Protein AF-A0A2P7BQ03-F1 (afdb_monomer)

Mean predicted aligned error: 4.24 Å

Solvent-accessible surface area (backbone atoms only — not comparable to full-atom values): 5163 Å² total; per-residue (Å²): 107,72,65,53,55,46,41,40,52,70,17,54,94,22,57,87,48,82,40,72,46,50,52,50,19,53,44,52,47,42,72,74,40,46,64,46,56,70,80,31,39,66,61,50,40,54,54,38,42,76,42,63,54,62,60,50,45,51,52,20,56,71,51,55,91,52,60,42,35,63,45,31,29,50,57,53,48,54,52,47,43,64,70,74,62,52,74,86,76,86,81,123

Structure (mmCIF, N/CA/C/O backbone):
data_AF-A0A2P7BQ03-F1
#
_entry.id   AF-A0A2P7BQ03-F1
#
loop_
_atom_site.group_PDB
_atom_site.id
_atom_site.type_symbol
_atom_site.label_atom_id
_atom_site.label_alt_id
_atom_site.label_comp_id
_atom_site.label_asym_id
_atom_site.label_entity_id
_atom_site.label_seq_id
_atom_site.pdbx_PDB_ins_code
_atom_site.Cartn_x
_atom_site.Cartn_y
_atom_site.Cartn_z
_atom_site.occupancy
_atom_site.B_iso_or_equiv
_atom_site.auth_seq_id
_atom_site.auth_comp_id
_atom_site.auth_asym_id
_atom_site.auth_atom_id
_atom_site.pdbx_PDB_model_num
ATOM 1 N N . MET A 1 1 ? 6.237 4.391 10.969 1.00 80.19 1 MET A N 1
ATOM 2 C CA . MET A 1 1 ? 7.220 3.431 10.407 1.00 80.19 1 MET A CA 1
ATOM 3 C C . MET A 1 1 ? 7.039 2.006 10.935 1.00 80.19 1 MET A C 1
ATOM 5 O O . MET A 1 1 ? 6.920 1.106 10.119 1.00 80.19 1 MET A O 1
ATOM 9 N N . VAL A 1 2 ? 6.966 1.770 12.257 1.00 93.00 2 VAL A N 1
ATOM 10 C CA . VAL A 1 2 ? 6.791 0.406 12.820 1.00 93.00 2 VAL A CA 1
ATOM 11 C C . VAL A 1 2 ? 5.568 -0.318 12.244 1.00 93.00 2 VAL A C 1
ATOM 13 O O . VAL A 1 2 ? 5.693 -1.468 11.839 1.00 93.00 2 VAL A O 1
ATOM 16 N N . PHE A 1 3 ? 4.423 0.368 12.148 1.00 95.12 3 PHE A N 1
ATOM 17 C CA . PHE A 1 3 ? 3.202 -0.190 11.558 1.00 95.12 3 PHE A CA 1
ATOM 18 C C . PHE A 1 3 ? 3.420 -0.675 10.117 1.00 95.12 3 PHE A C 1
ATOM 20 O O . PHE A 1 3 ? 3.214 -1.846 9.847 1.00 95.12 3 PHE A O 1
ATOM 27 N N . VAL A 1 4 ? 3.962 0.174 9.235 1.00 96.19 4 VAL A N 1
ATOM 28 C CA . VAL A 1 4 ? 4.256 -0.164 7.827 1.00 96.19 4 VAL A CA 1
ATOM 29 C C . VAL A 1 4 ? 5.120 -1.420 7.699 1.00 96.19 4 VAL A C 1
ATOM 31 O O . VAL A 1 4 ? 4.783 -2.340 6.958 1.00 96.19 4 VAL A O 1
ATOM 34 N N . LEU A 1 5 ? 6.229 -1.480 8.443 1.00 96.38 5 LEU A N 1
ATOM 35 C CA . LEU A 1 5 ? 7.129 -2.634 8.401 1.00 96.38 5 LEU A CA 1
ATOM 36 C C . LEU A 1 5 ? 6.447 -3.899 8.924 1.00 96.38 5 LEU A C 1
ATOM 38 O O . LEU A 1 5 ? 6.672 -4.982 8.388 1.00 96.38 5 LEU A O 1
ATOM 42 N N . LYS A 1 6 ? 5.606 -3.765 9.956 1.00 95.25 6 LYS A N 1
ATOM 43 C CA . LYS A 1 6 ? 4.814 -4.865 10.503 1.00 95.25 6 LYS A CA 1
ATOM 44 C C . LYS A 1 6 ? 3.790 -5.363 9.482 1.00 95.25 6 LYS A C 1
ATOM 46 O O . LYS A 1 6 ? 3.744 -6.565 9.262 1.00 95.25 6 LYS A O 1
ATOM 51 N N . THR A 1 7 ? 3.052 -4.471 8.821 1.00 95.56 7 THR A N 1
ATOM 52 C CA . THR A 1 7 ? 2.093 -4.814 7.761 1.00 95.56 7 THR A CA 1
ATOM 53 C C . THR A 1 7 ? 2.758 -5.628 6.656 1.00 95.56 7 THR A C 1
ATOM 55 O O . THR A 1 7 ? 2.270 -6.697 6.307 1.00 95.56 7 THR A O 1
ATOM 58 N N . ILE A 1 8 ? 3.906 -5.179 6.141 1.00 95.62 8 ILE A N 1
ATOM 59 C CA . ILE A 1 8 ? 4.602 -5.892 5.059 1.00 95.62 8 ILE A CA 1
ATOM 60 C C . ILE A 1 8 ? 5.164 -7.229 5.560 1.00 95.62 8 ILE A C 1
ATOM 62 O O . ILE A 1 8 ? 4.929 -8.268 4.957 1.00 95.62 8 ILE A O 1
ATOM 66 N N . LYS A 1 9 ? 5.886 -7.227 6.686 1.00 95.31 9 LYS A N 1
ATOM 67 C CA . LYS A 1 9 ? 6.588 -8.424 7.174 1.00 95.31 9 LYS A CA 1
ATOM 68 C C . LYS A 1 9 ? 5.646 -9.517 7.679 1.00 95.31 9 LYS A C 1
ATOM 70 O O . LYS A 1 9 ? 6.002 -10.691 7.619 1.00 95.31 9 LYS A O 1
ATOM 75 N N . GLN A 1 10 ? 4.513 -9.134 8.265 1.00 94.31 10 GLN A N 1
ATOM 76 C CA . GLN A 1 10 ? 3.568 -10.075 8.867 1.00 94.31 10 GLN A CA 1
ATOM 77 C C . GLN A 1 10 ? 2.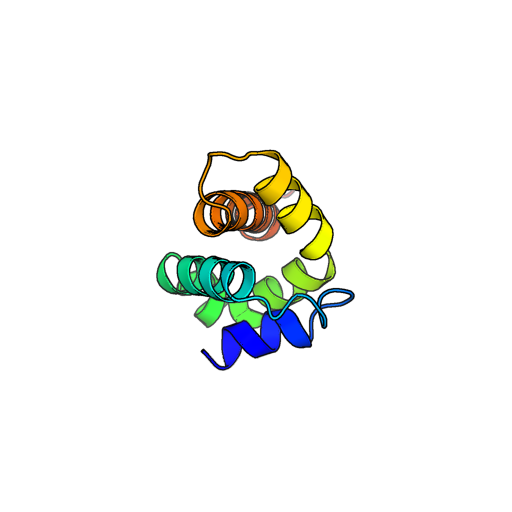446 -10.484 7.920 1.00 94.31 10 GLN A C 1
ATOM 79 O O . GLN A 1 10 ? 1.757 -11.447 8.242 1.00 94.31 10 GLN A O 1
ATOM 84 N N . SER A 1 11 ? 2.286 -9.808 6.778 1.00 94.19 11 SER A N 1
ATOM 85 C CA . SER A 1 11 ? 1.323 -10.253 5.778 1.00 94.19 11 SER A CA 1
ATOM 86 C C . SER A 1 11 ? 1.822 -11.479 5.021 1.00 94.19 11 SER A C 1
ATOM 88 O O . SER A 1 11 ? 3.014 -11.641 4.720 1.00 94.19 11 SER A O 1
ATOM 90 N N . ARG A 1 12 ? 0.890 -12.382 4.733 1.00 92.25 12 ARG A N 1
ATOM 91 C CA . ARG A 1 12 ? 1.167 -13.651 4.061 1.00 92.25 12 ARG A CA 1
ATOM 92 C C . ARG A 1 12 ? 1.805 -13.422 2.687 1.00 92.25 12 ARG A C 1
ATOM 94 O O . ARG A 1 12 ? 1.264 -12.729 1.841 1.00 92.25 12 ARG A O 1
ATOM 101 N N . GLY A 1 13 ? 2.958 -14.048 2.449 1.00 90.88 13 GLY A N 1
ATOM 102 C CA . GLY A 1 13 ? 3.629 -14.018 1.141 1.00 90.88 13 GLY A CA 1
ATOM 103 C C . GLY A 1 13 ? 4.391 -12.728 0.810 1.00 90.88 13 GLY A C 1
ATOM 104 O O . GLY A 1 13 ? 4.985 -12.653 -0.259 1.00 90.88 13 GLY A O 1
ATOM 105 N N . ASN A 1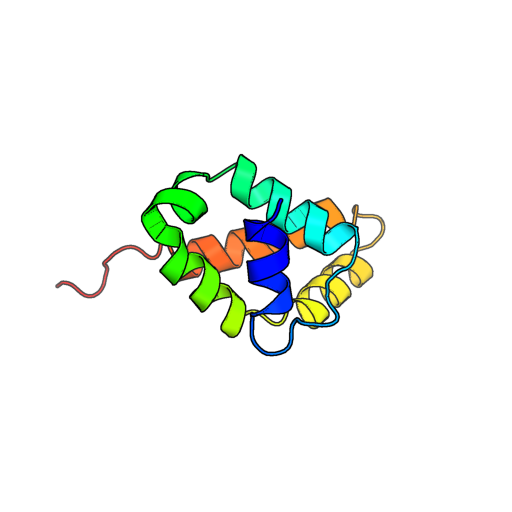 14 ? 4.438 -11.750 1.722 1.00 94.81 14 ASN A N 1
ATOM 106 C CA . ASN A 1 14 ? 5.035 -10.431 1.474 1.00 94.81 14 ASN A CA 1
ATOM 107 C C . ASN A 1 14 ? 6.349 -10.172 2.235 1.00 94.81 14 ASN A C 1
ATOM 109 O O . ASN A 1 14 ? 6.897 -9.072 2.167 1.00 94.81 14 ASN A O 1
ATOM 113 N N . ILE A 1 15 ? 6.887 -11.170 2.947 1.00 91.69 15 ILE A N 1
ATOM 114 C CA . ILE A 1 15 ? 8.079 -11.008 3.801 1.00 91.69 15 ILE A CA 1
ATOM 115 C C . ILE A 1 15 ? 9.302 -10.451 3.049 1.00 91.69 15 ILE A C 1
ATOM 117 O O . ILE A 1 15 ? 10.055 -9.652 3.609 1.00 91.69 15 ILE A O 1
ATOM 121 N N . ASP A 1 16 ? 9.453 -10.811 1.773 1.00 92.12 16 ASP A N 1
ATOM 122 C CA . ASP A 1 16 ? 10.560 -10.385 0.908 1.00 92.12 16 ASP A CA 1
ATOM 123 C C . ASP A 1 16 ? 10.299 -9.047 0.189 1.00 92.12 16 ASP A C 1
ATOM 125 O O . ASP A 1 16 ? 11.147 -8.547 -0.556 1.00 92.12 16 ASP A O 1
ATOM 129 N N . GLU A 1 17 ? 9.147 -8.416 0.436 1.00 95.06 17 GLU A N 1
ATOM 130 C CA . GLU A 1 17 ? 8.755 -7.133 -0.158 1.00 95.06 17 GLU A CA 1
ATOM 131 C C . GLU A 1 17 ? 9.102 -5.926 0.726 1.00 95.06 17 GLU A C 1
ATOM 133 O O . GLU A 1 17 ? 8.600 -4.820 0.526 1.00 95.06 17 GLU A O 1
ATOM 138 N N . LEU A 1 18 ? 10.055 -6.089 1.652 1.00 94.12 18 LEU A N 1
ATOM 139 C CA . LEU A 1 18 ? 10.712 -4.998 2.390 1.00 94.12 18 LEU A CA 1
ATOM 140 C C . LEU A 1 18 ? 11.689 -4.202 1.501 1.00 94.12 18 LEU A C 1
ATOM 142 O O . LEU A 1 18 ? 12.849 -3.970 1.841 1.00 94.12 18 LEU A O 1
ATOM 146 N N . ARG A 1 19 ? 11.212 -3.782 0.331 1.00 94.94 19 ARG A N 1
ATOM 147 C CA . ARG A 1 19 ? 11.943 -2.976 -0.649 1.00 94.94 19 ARG A CA 1
ATOM 148 C C . ARG A 1 19 ? 11.647 -1.498 -0.431 1.00 94.94 19 ARG A C 1
ATOM 150 O O . ARG A 1 19 ? 10.565 -1.142 0.034 1.00 94.94 19 ARG A O 1
ATOM 157 N N . SER A 1 20 ? 12.593 -0.634 -0.796 1.00 95.94 20 SER A N 1
ATOM 158 C CA . SER A 1 20 ? 12.482 0.816 -0.578 1.00 95.94 20 SER A CA 1
ATOM 159 C C . SER A 1 20 ? 11.202 1.399 -1.192 1.00 95.94 20 SER A C 1
ATOM 161 O O . SER A 1 20 ? 10.481 2.15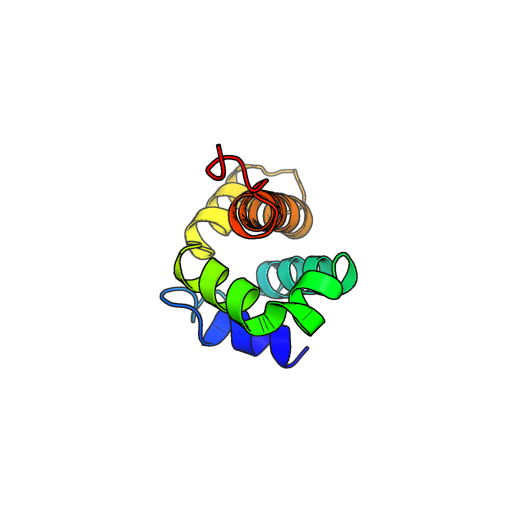9 -0.547 1.00 95.94 20 SER A O 1
ATOM 163 N N . GLU A 1 21 ? 10.863 0.985 -2.413 1.00 96.56 21 GLU A N 1
ATOM 164 C CA . GLU A 1 21 ? 9.676 1.442 -3.131 1.00 96.56 21 GLU A CA 1
ATOM 165 C C . GLU A 1 21 ? 8.381 0.940 -2.492 1.00 96.56 21 GLU A C 1
ATOM 167 O O . GLU A 1 21 ? 7.432 1.713 -2.390 1.00 96.56 21 GLU A O 1
ATOM 172 N N . THR A 1 22 ? 8.349 -0.313 -2.027 1.00 97.69 22 THR A N 1
ATOM 173 C CA . THR A 1 22 ? 7.183 -0.897 -1.347 1.00 97.69 22 THR A CA 1
ATOM 174 C C . THR A 1 22 ? 6.952 -0.234 0.008 1.00 97.69 22 THR A C 1
ATOM 176 O O . THR A 1 22 ? 5.849 0.230 0.286 1.00 97.69 22 THR A O 1
ATOM 179 N N . ILE A 1 23 ? 8.000 -0.100 0.828 1.00 98.12 23 ILE A N 1
ATOM 180 C CA . ILE A 1 23 ? 7.929 0.594 2.123 1.00 98.12 23 ILE A CA 1
ATOM 181 C C . ILE A 1 23 ? 7.481 2.043 1.921 1.00 98.12 23 ILE A C 1
ATOM 183 O O . ILE A 1 23 ? 6.613 2.528 2.649 1.00 98.12 23 ILE A O 1
ATOM 187 N N . GLY A 1 24 ? 8.048 2.729 0.924 1.00 98.12 24 GLY A N 1
ATOM 188 C CA . GLY A 1 24 ? 7.674 4.095 0.574 1.00 98.12 24 GLY A CA 1
ATOM 189 C C . GLY A 1 24 ? 6.208 4.204 0.161 1.00 98.12 24 GLY A C 1
ATOM 190 O O . GLY A 1 24 ? 5.496 5.049 0.692 1.00 98.12 24 GLY A O 1
ATOM 191 N N . ALA A 1 25 ? 5.742 3.319 -0.723 1.00 98.25 25 ALA A N 1
ATOM 192 C CA . ALA A 1 25 ? 4.363 3.304 -1.203 1.00 98.25 25 ALA A CA 1
ATOM 193 C C . ALA A 1 25 ? 3.348 3.063 -0.074 1.00 98.25 25 ALA A C 1
ATOM 195 O O . ALA A 1 25 ? 2.371 3.800 0.036 1.00 98.25 25 ALA A O 1
ATOM 196 N N . VAL A 1 26 ? 3.590 2.079 0.798 1.00 97.88 26 VAL A N 1
ATOM 197 C CA . VAL A 1 26 ? 2.703 1.801 1.942 1.00 97.88 26 VAL A CA 1
ATOM 198 C C . VAL A 1 26 ? 2.741 2.948 2.958 1.00 97.88 26 VAL A C 1
ATOM 200 O O . VAL A 1 26 ? 1.702 3.331 3.490 1.00 97.88 26 VAL A O 1
ATOM 203 N N . SER A 1 27 ? 3.913 3.550 3.190 1.00 98.06 27 SER A N 1
ATOM 204 C CA . SER A 1 27 ? 4.037 4.731 4.058 1.00 98.06 27 SER A CA 1
ATOM 205 C C . SER A 1 27 ? 3.229 5.917 3.533 1.00 98.06 27 SER A C 1
ATOM 207 O O . SER A 1 27 ? 2.558 6.580 4.318 1.00 98.06 27 SER A O 1
ATOM 209 N N . ASP A 1 28 ? 3.257 6.163 2.220 1.00 98.31 28 ASP A N 1
ATOM 210 C CA . ASP A 1 28 ? 2.482 7.241 1.597 1.00 98.31 28 ASP A CA 1
ATOM 211 C C . ASP A 1 28 ? 0.977 7.048 1.804 1.00 98.31 28 ASP A C 1
ATOM 213 O O . ASP A 1 28 ? 0.261 8.015 2.047 1.00 98.31 28 ASP A O 1
ATOM 217 N N . ILE A 1 29 ? 0.496 5.803 1.742 1.00 97.69 29 ILE A N 1
ATOM 218 C CA . ILE A 1 29 ? -0.918 5.481 1.967 1.00 97.69 29 ILE A CA 1
ATOM 219 C C . ILE A 1 29 ? -1.308 5.730 3.421 1.00 97.69 29 ILE A C 1
ATOM 221 O O . ILE A 1 29 ? -2.320 6.376 3.659 1.00 97.69 29 ILE A O 1
ATOM 225 N N . VAL A 1 30 ? -0.497 5.274 4.380 1.00 97.25 30 VAL A N 1
ATOM 226 C CA . VAL A 1 30 ? -0.739 5.511 5.815 1.00 97.25 30 VAL A CA 1
ATOM 227 C C . VAL A 1 30 ? -0.787 7.010 6.127 1.00 97.25 30 VAL A C 1
ATOM 229 O O . VAL A 1 30 ? -1.649 7.453 6.874 1.00 97.25 30 VAL A O 1
ATOM 232 N N . LEU A 1 31 ? 0.098 7.808 5.519 1.00 97.06 31 LEU A N 1
ATOM 233 C CA . LEU A 1 31 ? 0.081 9.267 5.674 1.00 97.06 31 LEU A CA 1
ATOM 234 C C . LEU A 1 31 ? -1.147 9.921 5.023 1.00 97.06 31 LEU A C 1
ATOM 236 O O . LEU A 1 31 ? -1.640 10.926 5.525 1.00 97.06 31 LEU A O 1
ATOM 240 N N . GLN A 1 32 ? -1.623 9.380 3.900 1.00 96.50 32 GLN A N 1
ATOM 241 C CA . GLN A 1 32 ? -2.773 9.915 3.171 1.00 96.50 32 GLN A CA 1
ATOM 242 C C . GLN A 1 32 ? -4.120 9.525 3.804 1.00 96.50 32 GLN A C 1
ATOM 244 O O . GLN A 1 32 ? -5.063 10.312 3.754 1.00 96.50 32 GLN A O 1
ATOM 249 N N . ARG A 1 33 ? -4.227 8.311 4.352 1.00 94.88 33 ARG A N 1
ATOM 250 C CA . ARG A 1 33 ? -5.433 7.728 4.961 1.00 94.88 33 ARG A CA 1
ATOM 251 C C . ARG A 1 33 ? -5.112 7.213 6.367 1.00 94.88 33 ARG A C 1
ATOM 253 O O . ARG A 1 33 ? -5.081 5.996 6.581 1.00 94.88 33 ARG A O 1
ATOM 260 N N . PRO A 1 34 ? -4.835 8.119 7.325 1.00 95.38 34 PRO A N 1
ATOM 261 C CA . PRO A 1 34 ? -4.557 7.7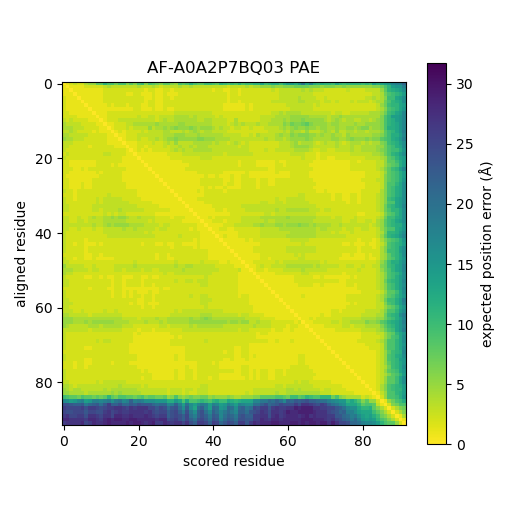16 8.697 1.00 95.38 34 PRO A CA 1
ATOM 262 C C . PRO A 1 34 ? -5.733 6.942 9.304 1.00 95.38 34 PRO A C 1
ATOM 264 O O . PRO A 1 34 ? -5.491 5.979 10.024 1.00 95.38 34 PRO A O 1
ATOM 267 N N . ASP A 1 35 ? -6.975 7.255 8.911 1.00 94.75 35 ASP A N 1
ATOM 268 C CA . ASP A 1 35 ? -8.211 6.563 9.311 1.00 94.75 35 ASP A CA 1
ATOM 269 C C . ASP A 1 35 ? -8.153 5.046 9.073 1.00 94.75 35 ASP A C 1
ATOM 271 O O . ASP A 1 35 ? -8.545 4.247 9.923 1.00 94.75 35 ASP A O 1
ATOM 275 N N . TRP A 1 36 ? -7.583 4.612 7.947 1.00 95.12 36 TRP A N 1
ATOM 276 C CA . TRP A 1 36 ? -7.411 3.187 7.674 1.00 95.12 36 TRP A CA 1
ATOM 277 C C . TRP A 1 36 ? -6.391 2.521 8.601 1.00 95.12 36 TRP A C 1
ATOM 279 O O . TRP A 1 36 ? -6.549 1.358 8.961 1.00 95.12 36 TRP A O 1
ATOM 289 N N . SER A 1 37 ? -5.331 3.234 8.975 1.00 92.31 37 SER A N 1
ATOM 290 C CA . SER A 1 37 ? -4.243 2.677 9.783 1.00 92.31 37 SER A CA 1
ATOM 291 C C . SER A 1 37 ? -4.4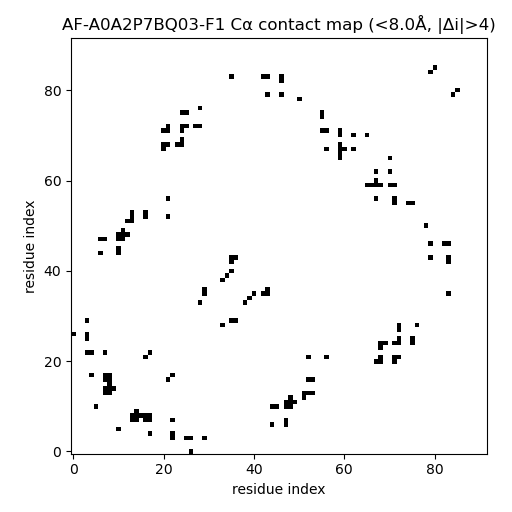44 2.807 11.291 1.00 92.31 37 SER A C 1
ATOM 293 O O . SER A 1 37 ? -3.897 1.998 12.034 1.00 92.31 37 SER A O 1
ATOM 295 N N . GLU A 1 38 ? -5.195 3.810 11.740 1.00 93.00 38 GLU A N 1
ATOM 296 C CA . GLU A 1 38 ? -5.409 4.121 13.154 1.00 93.00 38 GLU A CA 1
ATOM 297 C C . GLU A 1 38 ? -6.711 3.492 13.649 1.00 93.00 38 GLU A C 1
ATOM 299 O O . GLU A 1 38 ? -6.686 2.707 14.597 1.00 93.00 38 GLU A O 1
ATOM 304 N N . ASP A 1 39 ? -7.823 3.734 12.950 1.00 93.94 39 ASP A N 1
ATOM 305 C CA . ASP A 1 39 ? -9.141 3.248 13.371 1.00 93.94 39 ASP A CA 1
ATOM 306 C C . ASP A 1 39 ? -9.420 1.825 12.870 1.00 93.94 39 ASP A C 1
ATOM 308 O O . ASP A 1 39 ? -10.168 1.066 13.488 1.00 93.94 39 ASP A O 1
ATOM 312 N N . ARG A 1 40 ? -8.804 1.441 11.743 1.00 94.06 40 ARG A N 1
ATOM 313 C CA . ARG A 1 40 ? -9.062 0.172 11.038 1.00 94.06 40 ARG A CA 1
ATOM 314 C C . ARG A 1 40 ? -7.807 -0.670 10.823 1.00 94.06 40 ARG A C 1
ATOM 316 O O . ARG A 1 40 ? -7.729 -1.462 9.886 1.00 94.06 40 ARG A O 1
ATOM 323 N N . ALA A 1 41 ? -6.832 -0.538 11.723 1.00 93.25 41 ALA A N 1
ATOM 324 C CA . ALA A 1 41 ? -5.527 -1.195 11.630 1.00 93.25 41 ALA A CA 1
ATOM 325 C C . ALA A 1 41 ? -5.612 -2.710 11.353 1.00 93.25 41 ALA A C 1
ATOM 327 O O . ALA A 1 41 ? -4.814 -3.244 10.584 1.00 93.25 41 ALA A O 1
ATOM 328 N N . GLY A 1 42 ? -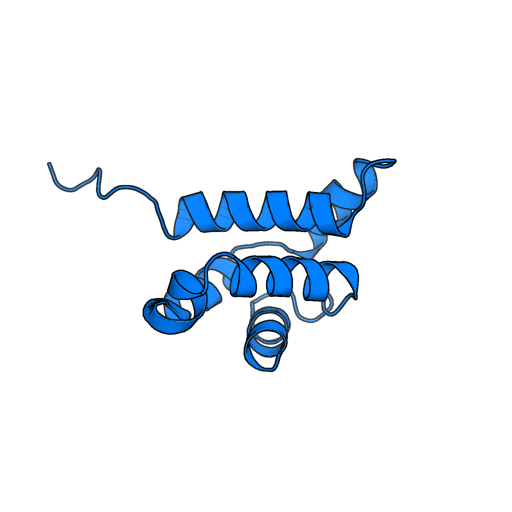6.576 -3.396 11.982 1.00 93.44 42 GLY A N 1
ATOM 329 C CA . GLY A 1 42 ? -6.819 -4.828 11.792 1.00 93.44 42 GLY A CA 1
ATOM 330 C C . GLY A 1 42 ? -7.262 -5.165 10.369 1.00 93.44 42 GLY A C 1
ATOM 331 O O . GLY A 1 42 ? -6.619 -5.989 9.722 1.00 93.44 42 GLY A O 1
ATOM 332 N N . ASP A 1 43 ? -8.293 -4.483 9.863 1.00 94.69 43 ASP A N 1
ATOM 333 C CA . ASP A 1 43 ? -8.788 -4.650 8.489 1.00 94.69 43 ASP A CA 1
ATOM 334 C C . ASP A 1 43 ? -7.705 -4.302 7.467 1.00 94.69 43 ASP A C 1
ATOM 336 O O . ASP A 1 43 ? -7.522 -5.007 6.478 1.00 94.69 43 ASP A O 1
ATOM 340 N N . PHE A 1 44 ? -6.957 -3.223 7.717 1.00 95.31 44 PHE A N 1
ATOM 341 C CA . PHE A 1 44 ? -5.847 -2.814 6.868 1.00 95.31 44 PHE A CA 1
ATOM 342 C C . PHE A 1 44 ? -4.786 -3.911 6.795 1.00 95.31 44 PHE A C 1
ATOM 344 O O . PHE A 1 44 ? -4.358 -4.269 5.706 1.00 95.31 44 PHE A O 1
ATOM 351 N N . MET A 1 45 ? -4.374 -4.482 7.931 1.00 94.88 45 MET A N 1
ATOM 352 C CA . MET A 1 45 ? -3.413 -5.588 7.936 1.00 94.88 45 MET A CA 1
ATOM 353 C C . MET A 1 45 ? -3.968 -6.844 7.251 1.00 94.88 45 MET A C 1
ATOM 355 O O . MET A 1 45 ? -3.242 -7.458 6.474 1.00 94.88 45 MET A O 1
ATOM 359 N N . ALA A 1 46 ? -5.237 -7.187 7.483 1.00 94.25 46 ALA A N 1
ATOM 360 C CA . ALA A 1 46 ? -5.887 -8.334 6.852 1.00 94.25 46 ALA A CA 1
ATOM 361 C C . ALA A 1 46 ? -5.979 -8.176 5.328 1.00 94.25 46 ALA A C 1
ATOM 363 O O . ALA A 1 46 ? -5.707 -9.118 4.595 1.00 94.25 46 ALA A O 1
ATOM 364 N N . ALA A 1 47 ? -6.265 -6.971 4.828 1.00 95.44 47 ALA A N 1
ATOM 365 C CA . ALA A 1 47 ? -6.289 -6.710 3.392 1.00 95.44 47 ALA A CA 1
ATOM 366 C C . ALA A 1 47 ? -4.929 -7.003 2.731 1.00 95.44 47 ALA A C 1
ATOM 368 O O . ALA A 1 47 ? -4.881 -7.456 1.591 1.00 95.44 47 ALA A O 1
ATOM 369 N N . PHE A 1 48 ? -3.819 -6.787 3.443 1.00 96.31 48 PHE A N 1
ATOM 370 C CA . PHE A 1 48 ? -2.485 -7.105 2.934 1.00 96.31 48 PHE A CA 1
ATOM 371 C C . PHE A 1 48 ? -2.176 -8.609 2.898 1.00 96.31 48 PHE A C 1
ATOM 373 O O . PHE A 1 48 ? -1.291 -8.995 2.139 1.00 96.31 48 PHE A O 1
ATOM 380 N N . ASP A 1 49 ? -2.881 -9.456 3.658 1.00 94.75 49 ASP A N 1
ATOM 381 C CA . ASP A 1 49 ? -2.723 -10.919 3.565 1.00 94.75 49 ASP A CA 1
ATOM 382 C C . ASP A 1 49 ? -3.180 -11.474 2.211 1.00 94.75 49 ASP A C 1
ATOM 384 O O . ASP A 1 49 ? -2.666 -12.501 1.764 1.00 94.75 49 ASP A O 1
ATOM 388 N N . ASP A 1 50 ? -4.107 -10.774 1.555 1.00 93.56 50 ASP A N 1
ATOM 389 C CA . ASP A 1 50 ? -4.657 -11.148 0.252 1.00 93.56 50 ASP A CA 1
ATOM 390 C C . ASP A 1 50 ? -4.016 -10.370 -0.915 1.00 93.56 50 ASP A C 1
ATOM 392 O O . ASP A 1 50 ? -4.266 -10.681 -2.082 1.00 93.56 50 ASP A O 1
ATOM 396 N N . MET A 1 51 ? -3.160 -9.376 -0.635 1.00 95.06 51 MET A N 1
ATOM 397 C CA . MET A 1 51 ? -2.468 -8.585 -1.660 1.00 95.06 51 MET A CA 1
ATOM 398 C C . MET A 1 51 ? -1.102 -9.184 -2.022 1.00 95.06 51 MET A C 1
ATOM 400 O O . MET A 1 51 ? -0.192 -9.180 -1.187 1.00 95.06 51 MET A O 1
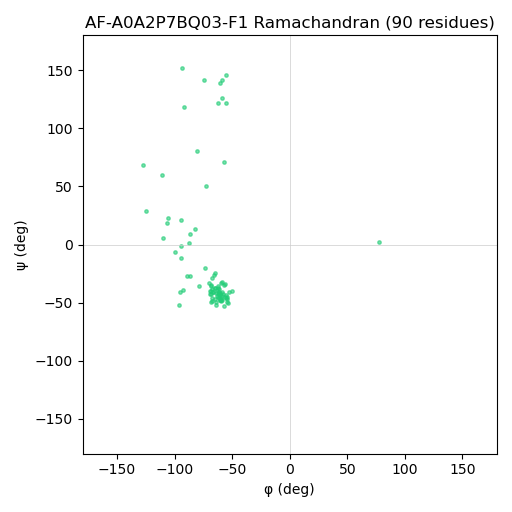ATOM 404 N N . PRO A 1 52 ? -0.885 -9.605 -3.283 1.00 95.62 52 PRO A N 1
ATOM 405 C CA . PRO A 1 52 ? 0.409 -10.108 -3.730 1.00 95.62 52 PRO A CA 1
ATOM 406 C C . PRO A 1 52 ? 1.359 -8.942 -4.056 1.00 95.62 52 PRO A C 1
ATOM 408 O O . PRO A 1 52 ? 1.539 -8.584 -5.225 1.00 95.62 52 PRO A O 1
ATOM 411 N N . LEU A 1 53 ? 1.995 -8.340 -3.041 1.00 97.00 53 LEU A N 1
ATOM 412 C CA . LEU A 1 53 ? 2.822 -7.132 -3.219 1.00 97.00 53 LEU A CA 1
ATOM 413 C C . LEU A 1 53 ? 3.959 -7.327 -4.230 1.00 97.00 53 LEU A C 1
ATOM 415 O O . LEU A 1 53 ? 4.268 -6.402 -4.982 1.00 97.00 53 LEU A O 1
ATOM 419 N N . GLY A 1 54 ? 4.544 -8.527 -4.296 1.00 96.44 54 GLY A N 1
ATOM 420 C CA . GLY A 1 54 ? 5.591 -8.849 -5.269 1.00 96.44 54 GLY A CA 1
ATOM 421 C C . GLY A 1 54 ? 5.108 -8.718 -6.712 1.00 96.44 54 GLY A C 1
ATOM 422 O O . GLY A 1 54 ? 5.735 -8.017 -7.509 1.00 96.44 54 GLY A O 1
ATOM 423 N N . ALA A 1 55 ? 3.940 -9.285 -7.024 1.00 97.25 55 ALA A N 1
ATOM 424 C CA . ALA A 1 55 ? 3.333 -9.186 -8.350 1.00 97.25 55 ALA A CA 1
ATOM 425 C C . ALA A 1 55 ? 2.905 -7.744 -8.677 1.00 97.25 55 ALA A C 1
ATOM 427 O O . ALA A 1 55 ? 3.141 -7.254 -9.782 1.00 97.25 55 ALA A O 1
ATOM 428 N N . MET A 1 56 ? 2.341 -7.018 -7.705 1.00 98.00 56 MET A N 1
ATOM 429 C CA . MET A 1 56 ? 1.978 -5.604 -7.885 1.00 98.00 56 MET A CA 1
ATOM 430 C C . MET A 1 56 ? 3.215 -4.735 -8.160 1.00 98.00 56 MET A C 1
ATOM 432 O O . MET A 1 56 ? 3.180 -3.824 -8.991 1.00 98.00 56 MET A O 1
ATOM 436 N N . ARG A 1 57 ? 4.344 -5.026 -7.504 1.00 97.50 57 ARG A N 1
ATOM 437 C CA . ARG A 1 57 ? 5.617 -4.347 -7.761 1.00 97.50 57 ARG A CA 1
ATOM 438 C C . ARG A 1 57 ? 6.173 -4.694 -9.139 1.00 97.50 57 ARG A C 1
ATOM 440 O O . ARG A 1 57 ? 6.653 -3.794 -9.826 1.00 97.50 57 ARG A O 1
ATOM 447 N N . GLU A 1 58 ? 6.118 -5.955 -9.559 1.00 97.75 58 GLU A N 1
ATOM 448 C CA . GLU A 1 58 ? 6.511 -6.366 -10.915 1.00 97.75 58 GLU A CA 1
ATOM 449 C C . GLU A 1 58 ? 5.692 -5.632 -11.980 1.00 97.75 58 GLU A C 1
ATOM 451 O O . GLU A 1 58 ? 6.263 -5.088 -12.926 1.00 97.75 58 GLU A O 1
ATOM 456 N N . GLN A 1 59 ? 4.381 -5.500 -11.767 1.00 98.06 59 GLN A N 1
ATOM 457 C CA . GLN A 1 59 ? 3.510 -4.695 -12.618 1.00 98.06 59 GLN A CA 1
ATOM 458 C C . GLN A 1 59 ? 3.949 -3.223 -12.648 1.00 98.06 59 GLN A C 1
ATOM 460 O O . GLN A 1 59 ? 4.068 -2.634 -13.722 1.00 98.06 59 GLN A O 1
ATOM 465 N N . ALA A 1 60 ? 4.256 -2.625 -11.494 1.00 98.25 60 ALA A N 1
ATOM 466 C CA . ALA A 1 60 ? 4.753 -1.251 -11.432 1.00 98.25 60 ALA A CA 1
ATOM 467 C C . ALA A 1 60 ? 6.100 -1.066 -12.159 1.00 98.25 60 ALA A C 1
ATOM 469 O O . ALA A 1 60 ? 6.326 -0.031 -12.784 1.00 98.25 60 ALA A O 1
ATOM 470 N N . VAL A 1 61 ? 6.990 -2.063 -12.110 1.00 97.94 61 VAL A N 1
ATOM 471 C CA . VAL A 1 61 ? 8.271 -2.064 -12.839 1.00 97.94 61 VAL A CA 1
ATOM 472 C C . VAL A 1 61 ? 8.062 -2.198 -14.348 1.00 97.94 61 VAL A C 1
ATOM 474 O O . VAL A 1 61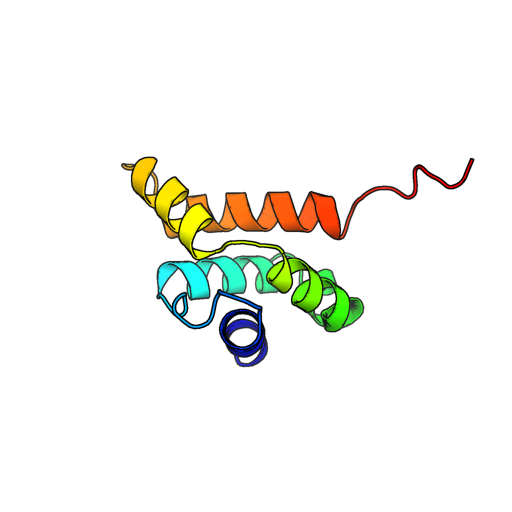 ? 8.749 -1.518 -15.112 1.00 97.94 61 VAL A O 1
ATOM 477 N N . ALA A 1 62 ? 7.116 -3.029 -14.786 1.00 98.31 62 ALA A N 1
ATOM 478 C CA . ALA A 1 62 ? 6.790 -3.205 -16.201 1.00 98.31 62 ALA A CA 1
ATOM 479 C C . ALA A 1 62 ? 6.216 -1.927 -16.839 1.00 98.31 62 ALA A C 1
ATOM 481 O O . ALA A 1 62 ? 6.368 -1.713 -18.038 1.00 98.31 62 ALA A O 1
ATOM 482 N N . LEU A 1 63 ? 5.618 -1.046 -16.033 1.00 97.50 63 LEU A N 1
ATOM 483 C CA . LEU A 1 63 ? 5.064 0.241 -16.457 1.00 97.50 63 LEU A CA 1
ATOM 484 C C . LEU A 1 63 ? 6.112 1.364 -16.568 1.00 97.50 63 LEU A C 1
ATOM 486 O O . LEU A 1 63 ? 5.759 2.535 -16.666 1.00 97.50 63 LEU A O 1
ATOM 490 N N . ARG A 1 64 ? 7.413 1.074 -16.557 1.00 95.25 64 ARG A N 1
ATOM 491 C CA . ARG A 1 64 ? 8.428 2.111 -16.818 1.00 95.25 64 ARG A CA 1
ATOM 492 C C . ARG A 1 64 ? 8.171 2.815 -18.173 1.00 95.25 64 ARG A C 1
ATOM 494 O O . ARG A 1 64 ? 7.716 2.168 -19.112 1.00 95.25 64 ARG A O 1
ATOM 501 N N . PRO A 1 65 ? 8.460 4.128 -18.297 1.00 96.44 65 PRO A N 1
ATOM 502 C CA . PRO A 1 65 ? 9.292 4.943 -17.406 1.00 96.44 65 PRO A CA 1
ATOM 503 C C . PRO A 1 65 ? 8.560 5.565 -16.203 1.00 96.44 65 PRO A C 1
ATOM 505 O O . PRO A 1 65 ? 9.158 6.382 -15.503 1.00 96.44 65 PRO A O 1
ATOM 508 N N . TRP A 1 66 ? 7.302 5.198 -15.923 1.00 97.06 66 TRP A N 1
ATOM 509 C CA . TRP A 1 66 ? 6.593 5.708 -14.745 1.00 97.06 66 TRP A CA 1
ATOM 510 C C . TRP A 1 66 ? 7.333 5.358 -13.431 1.00 97.06 66 TRP A C 1
ATOM 512 O O . TRP A 1 66 ? 7.871 4.250 -13.307 1.00 97.06 66 TRP A O 1
ATOM 522 N N . PRO A 1 67 ? 7.379 6.263 -12.429 1.00 97.69 67 PRO A N 1
ATOM 523 C CA . PRO A 1 67 ? 8.061 5.997 -11.162 1.00 97.69 67 PRO A CA 1
ATOM 524 C C . PRO A 1 67 ? 7.435 4.826 -10.392 1.00 97.69 67 PRO A C 1
ATOM 526 O O . PRO A 1 67 ? 6.274 4.887 -9.992 1.00 97.69 67 PRO A O 1
ATOM 529 N N . VAL A 1 68 ? 8.232 3.791 -10.102 1.00 97.75 68 VAL A N 1
ATOM 530 C CA . VAL A 1 68 ? 7.760 2.528 -9.497 1.00 97.75 68 VAL A CA 1
ATOM 531 C C . VAL A 1 68 ? 7.007 2.753 -8.184 1.00 97.75 68 VAL A C 1
ATOM 533 O O . VAL A 1 68 ? 5.920 2.211 -8.021 1.00 97.75 68 VAL A O 1
ATOM 536 N N . ARG A 1 69 ? 7.530 3.586 -7.271 1.00 97.88 69 ARG A N 1
ATOM 537 C CA . ARG A 1 69 ? 6.864 3.902 -5.991 1.00 97.88 69 ARG A CA 1
ATOM 538 C C . ARG A 1 69 ? 5.480 4.511 -6.200 1.00 97.88 69 ARG A C 1
ATOM 540 O O . ARG A 1 69 ? 4.531 4.082 -5.557 1.00 97.88 69 ARG A O 1
ATOM 547 N N . ALA A 1 70 ? 5.362 5.500 -7.088 1.00 98.00 70 ALA A N 1
ATOM 548 C CA . ALA A 1 70 ? 4.097 6.190 -7.326 1.00 98.00 70 ALA A CA 1
ATOM 549 C C . ALA A 1 70 ? 3.065 5.255 -7.971 1.00 98.00 70 ALA A C 1
ATOM 551 O O . ALA A 1 70 ? 1.908 5.245 -7.554 1.00 98.00 70 ALA A O 1
ATOM 552 N N . THR A 1 71 ? 3.497 4.431 -8.929 1.00 98.44 71 THR A N 1
ATOM 553 C CA . THR A 1 71 ? 2.651 3.419 -9.570 1.00 98.44 71 THR A CA 1
ATOM 554 C C . THR A 1 71 ? 2.201 2.354 -8.571 1.00 98.44 71 THR A C 1
ATOM 556 O O . THR A 1 71 ? 1.008 2.090 -8.459 1.00 98.44 71 THR A O 1
ATOM 559 N N . LEU A 1 72 ? 3.129 1.791 -7.789 1.00 98.56 72 LEU A N 1
ATOM 560 C CA . LEU A 1 72 ? 2.831 0.786 -6.768 1.00 98.56 72 LEU A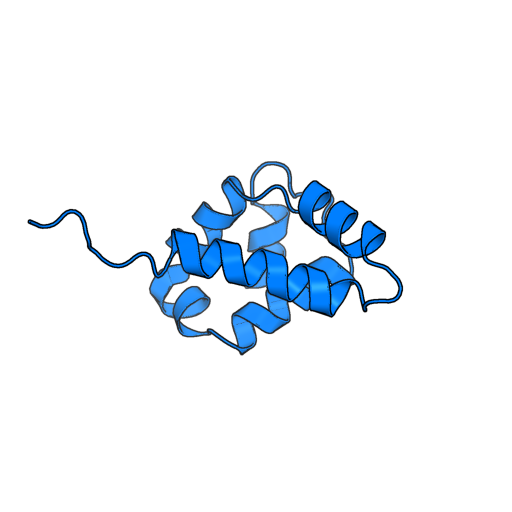 CA 1
ATOM 561 C C . LEU A 1 72 ? 1.884 1.332 -5.694 1.00 98.56 72 LEU A C 1
ATOM 563 O O . LEU A 1 72 ? 0.917 0.665 -5.342 1.00 98.56 72 LEU A O 1
ATOM 567 N N . ARG A 1 73 ? 2.108 2.568 -5.230 1.00 98.44 73 ARG A N 1
ATOM 568 C CA . ARG A 1 73 ? 1.203 3.263 -4.304 1.00 98.44 73 ARG A CA 1
ATOM 569 C C . ARG A 1 73 ? -0.217 3.309 -4.857 1.00 98.44 73 ARG A C 1
ATOM 571 O O . ARG A 1 73 ? -1.149 2.991 -4.131 1.00 98.44 73 ARG A O 1
ATOM 578 N N . THR A 1 74 ? -0.389 3.671 -6.128 1.00 98.31 74 THR A N 1
ATOM 579 C CA . THR A 1 74 ? -1.711 3.692 -6.767 1.00 98.31 74 THR A CA 1
ATOM 580 C C . THR A 1 74 ? -2.341 2.300 -6.816 1.00 98.31 74 THR A C 1
ATOM 582 O O . THR A 1 74 ? -3.509 2.170 -6.466 1.00 98.31 74 THR A O 1
ATOM 585 N N . LEU A 1 75 ? -1.589 1.262 -7.199 1.00 98.19 75 LEU A N 1
ATOM 586 C CA . LEU A 1 75 ? -2.107 -0.112 -7.252 1.00 98.19 75 LEU A CA 1
ATOM 587 C C . LEU A 1 75 ? -2.590 -0.587 -5.873 1.00 98.19 75 LEU A C 1
ATOM 589 O O . LEU A 1 75 ? -3.716 -1.059 -5.751 1.00 98.19 75 LEU A O 1
ATOM 593 N N . ILE A 1 76 ? -1.772 -0.402 -4.832 1.00 98.00 76 ILE A N 1
ATOM 594 C CA . ILE A 1 76 ? -2.125 -0.776 -3.453 1.00 98.00 76 ILE A CA 1
ATOM 595 C C . ILE A 1 76 ? -3.327 0.044 -2.968 1.00 98.00 76 ILE A C 1
ATOM 597 O O . ILE A 1 76 ? -4.256 -0.500 -2.381 1.00 98.00 76 ILE A O 1
ATOM 601 N N . TYR A 1 77 ? -3.340 1.352 -3.231 1.00 97.81 77 TYR A N 1
ATOM 602 C CA . TYR A 1 77 ? -4.420 2.237 -2.795 1.00 97.81 77 TYR A CA 1
ATOM 603 C C . TYR A 1 77 ? -5.774 1.854 -3.403 1.00 97.81 77 TYR A C 1
ATOM 605 O O . TYR A 1 77 ? -6.785 1.872 -2.705 1.00 97.81 77 TYR A O 1
ATOM 613 N N . LEU A 1 78 ? -5.804 1.499 -4.691 1.00 96.81 78 LEU A N 1
ATOM 614 C CA . LEU A 1 78 ? -7.030 1.053 -5.355 1.00 96.81 78 LEU A CA 1
ATOM 615 C C . LEU A 1 78 ? -7.547 -0.264 -4.772 1.00 96.81 78 LEU A C 1
ATOM 617 O O . LEU A 1 78 ? -8.758 -0.417 -4.616 1.00 96.81 78 LEU A O 1
ATOM 621 N N . GLU A 1 79 ? -6.655 -1.186 -4.414 1.00 96.00 79 GLU A N 1
ATOM 622 C CA . GLU A 1 79 ? -7.063 -2.439 -3.778 1.00 96.00 79 GLU A CA 1
ATOM 623 C C . GLU A 1 79 ? -7.595 -2.201 -2.360 1.00 96.00 79 GLU A C 1
ATOM 625 O O . GLU A 1 79 ? -8.664 -2.689 -2.003 1.00 96.00 79 GLU A O 1
ATOM 630 N N . LEU A 1 80 ? -6.930 -1.348 -1.578 1.00 95.94 80 LEU A N 1
ATOM 631 C CA . LEU A 1 80 ? -7.422 -0.948 -0.259 1.00 95.94 80 LEU A CA 1
ATOM 632 C C . LEU A 1 80 ? -8.771 -0.231 -0.336 1.00 95.94 80 LEU A C 1
ATOM 634 O O . LEU A 1 80 ? -9.647 -0.534 0.463 1.00 95.94 80 LEU A O 1
ATOM 638 N N . LEU A 1 81 ? -8.989 0.652 -1.316 1.00 94.88 81 LEU A N 1
ATOM 639 C CA . LEU A 1 81 ? -10.304 1.257 -1.552 1.00 94.88 81 LEU A CA 1
ATOM 640 C C . LEU A 1 81 ? -11.383 0.189 -1.780 1.00 94.88 81 LEU A C 1
ATOM 642 O O . LEU A 1 81 ? -12.470 0.277 -1.216 1.00 94.88 81 LEU A O 1
ATOM 646 N N . ARG A 1 82 ? -11.092 -0.830 -2.597 1.00 92.50 82 ARG A N 1
ATOM 647 C CA . ARG A 1 82 ? -12.042 -1.909 -2.916 1.00 92.50 82 ARG A CA 1
ATOM 648 C C . ARG A 1 82 ? -12.364 -2.812 -1.728 1.00 92.50 82 ARG A C 1
ATOM 650 O O . ARG A 1 82 ? -13.450 -3.401 -1.713 1.00 92.50 82 ARG A O 1
ATOM 657 N N . THR A 1 83 ? -11.426 -2.961 -0.800 1.00 91.81 83 THR A N 1
ATOM 658 C CA . THR A 1 83 ? -11.537 -3.875 0.344 1.00 91.81 83 THR A CA 1
ATOM 659 C C . THR A 1 83 ? -12.051 -3.165 1.590 1.00 91.81 83 THR A C 1
ATOM 661 O O . THR A 1 83 ? -12.907 -3.697 2.290 1.00 91.81 83 THR A O 1
ATOM 664 N N . LEU A 1 84 ? -11.581 -1.944 1.847 1.00 90.38 84 LEU A N 1
ATOM 665 C CA . LEU A 1 84 ? -11.904 -1.177 3.047 1.00 90.38 84 LEU A CA 1
ATOM 666 C C . LEU A 1 84 ? -13.104 -0.252 2.851 1.00 90.38 84 LEU A C 1
ATOM 668 O O . LEU A 1 84 ? -13.916 -0.133 3.765 1.00 90.38 84 LEU A O 1
ATOM 672 N N . ASP A 1 85 ? -13.239 0.382 1.687 1.00 82.06 85 ASP A N 1
ATOM 673 C CA . ASP A 1 85 ? -14.280 1.384 1.424 1.00 82.06 85 ASP A CA 1
ATOM 674 C C . ASP A 1 85 ? -15.387 0.838 0.499 1.00 82.06 85 ASP A C 1
ATOM 676 O O . ASP A 1 85 ? -16.156 1.610 -0.078 1.00 82.06 85 ASP A O 1
ATOM 680 N N . ARG A 1 86 ? -15.511 -0.495 0.355 1.00 70.00 86 ARG A N 1
ATOM 681 C CA . ARG A 1 86 ? -16.649 -1.086 -0.363 1.00 70.00 86 ARG A CA 1
ATOM 682 C C . ARG A 1 86 ? -17.941 -0.579 0.288 1.00 70.00 86 ARG A C 1
ATOM 684 O O . ARG A 1 86 ? -18.122 -0.793 1.488 1.00 70.00 86 ARG A O 1
ATOM 691 N N . PRO A 1 87 ? -18.844 0.082 -0.459 1.00 50.19 87 PRO A N 1
ATOM 692 C CA . PRO A 1 87 ? -20.107 0.502 0.110 1.00 50.19 87 PRO A CA 1
ATOM 693 C C . PRO A 1 87 ? -20.852 -0.750 0.571 1.00 50.19 87 PRO A C 1
ATOM 695 O O . PRO A 1 87 ? -20.846 -1.774 -0.110 1.00 50.19 87 PRO A O 1
ATOM 698 N N . MET A 1 88 ? -21.478 -0.645 1.736 1.00 46.88 88 MET A N 1
ATOM 699 C CA . MET A 1 88 ? -22.468 -1.564 2.288 1.00 46.88 88 MET A CA 1
ATOM 700 C C . MET A 1 88 ? -23.647 -1.717 1.303 1.00 46.88 88 MET A C 1
ATOM 702 O O . MET A 1 88 ? -24.715 -1.156 1.515 1.00 46.88 88 MET A O 1
ATOM 706 N N . GLN A 1 89 ? -23.437 -2.388 0.168 1.00 47.22 89 GLN A N 1
ATOM 707 C CA . GLN A 1 89 ? -24.439 -2.595 -0.884 1.00 47.22 89 GLN A CA 1
ATOM 708 C C . GLN A 1 89 ? -25.186 -3.926 -0.753 1.00 47.22 89 GLN A C 1
ATOM 710 O O . GLN A 1 89 ? -26.136 -4.139 -1.495 1.00 47.22 89 GLN A O 1
ATOM 715 N N . ASP A 1 90 ? -24.855 -4.748 0.245 1.00 48.19 90 ASP A N 1
ATOM 716 C CA . ASP A 1 90 ? -25.549 -6.016 0.518 1.00 48.19 90 ASP A CA 1
ATOM 717 C C . ASP A 1 90 ? -26.469 -5.940 1.757 1.00 48.19 90 ASP A C 1
ATOM 719 O O . ASP A 1 90 ? -26.776 -6.950 2.384 1.00 48.19 90 ASP A O 1
ATOM 723 N N . ALA A 1 91 ? -26.909 -4.734 2.134 1.00 44.19 91 ALA A N 1
ATOM 724 C CA . ALA A 1 91 ? -27.944 -4.516 3.149 1.00 44.19 91 ALA A CA 1
ATOM 725 C C . ALA A 1 91 ? -29.231 -3.976 2.498 1.00 44.19 91 ALA A C 1
ATOM 727 O O . ALA A 1 91 ? -29.671 -2.866 2.802 1.00 44.19 91 ALA A O 1
ATOM 728 N N . ALA A 1 92 ? -29.798 -4.748 1.568 1.00 40.53 92 ALA A N 1
ATOM 729 C CA . ALA A 1 92 ? -31.133 -4.545 1.003 1.00 40.53 92 ALA A CA 1
ATOM 730 C C . ALA A 1 92 ? -31.835 -5.895 0.824 1.00 40.53 92 ALA A C 1
ATOM 732 O O . ALA A 1 92 ? -31.181 -6.827 0.306 1.00 40.53 92 ALA A O 1
#

Foldseek 3Di:
DVLLLCLQCVAAQRVVVPDPLSSLLSVVVCVVCVCCCPVVVVQSSVLSNVDNLVVLLVVLVVPPPPDSSVSSSVVSVVSCCCRPVPPPPVPD

pLDDT: mean 92.0, std 12.74, range [40.53, 98.56]

Sequence (92 aa):
MVFVLKTIKQSRGNIDELRSETIGAVSDIVLQRPDWSEDRAGDFMAAFDDMPLGAMREQAVALRPWPVRATLRTLIYLELLRTLDRPMQDAA

Organism: NCBI:txid314235

Secondary structure (DSSP, 8-state):
-HHHHHHHHHSTT-GGG--HHHHHHHHHHHHH-HHHHHTSHHHHHHHHHS--HHHHHHHHHHTTTS-HHHHHHHHHHHHHHHHHS----S--

Radius of gyration: 13.11 Å; Cα contacts (8 Å, |Δi|>4): 91; chains: 1; bounding box: 44×24×31 Å

Nearest PDB structures (foldseek):
  4yc4-assembly1_A  TM=3.458E-01  e=6.064E+00  Homo sapiens